Protein AF-A0A537KX13-F1 (afdb_monomer)

Radius of gyration: 12.7 Å; Cα contacts (8 Å, |Δi|>4): 51; chains: 1; bounding box: 39×19×24 Å

Sequence (59 aa):
MRLRPVAVLAEIGVVAALYAAVTMVLNPLSYGPLQLRVAEILKPLVIWEPHLIPAFVIG

Secondary structure (DSSP, 8-state):
----HHHHHHHHHHHHHHHHHHHHHTHHHHSSSS---GGGGGTTHHHH-GGGTTHHHH-

pLDDT: mean 92.5, std 7.49, range [56.22, 98.06]

Solvent-accessible surface area (backbone atoms only — not comparable to full-atom values): 3355 Å² total; per-residue (Å²): 132,90,74,55,73,68,56,52,53,52,51,25,51,53,53,9,50,49,36,37,49,47,36,59,75,39,37,74,41,36,71,35,99,67,60,56,48,72,42,58,76,58,58,66,52,35,79,81,41,63,83,40,56,60,16,69,73,80,50

Foldseek 3Di:
DDDDPVVLVVVLQVLLVVQVVQCVVCVCCCPDPNHPRPSCVSVCVCVVVVSNVVSVVND

Organism: NCBI:txid2569760

Mean predicted aligned error: 3.59 Å

InterPro domains:
  IPR010387 Queuosine precursor transporter QueT [PF06177] (9-59)
  IPR010387 Queuosine precursor transporter QueT [PTHR40044] (2-59)

Structure (mmCIF, N/CA/C/O backbone):
data_AF-A0A537KX13-F1
#
_entry.id   AF-A0A537KX13-F1
#
loop_
_atom_site.group_PDB
_atom_site.id
_atom_site.type_symbol
_atom_site.label_atom_id
_atom_site.label_alt_id
_atom_site.label_comp_id
_atom_site.label_asym_id
_atom_site.label_entity_id
_atom_site.label_seq_id
_atom_site.pdbx_PDB_ins_code
_atom_site.Cartn_x
_atom_site.Cartn_y
_atom_site.Cartn_z
_atom_site.occupancy
_atom_site.B_iso_or_equiv
_atom_site.auth_seq_id
_atom_site.auth_comp_id
_atom_site.auth_asym_id
_atom_site.auth_atom_id
_atom_site.pdbx_PDB_model_num
ATOM 1 N N . MET A 1 1 ? -20.798 5.115 8.592 1.00 56.22 1 MET A N 1
ATOM 2 C CA . MET A 1 1 ? -21.348 3.781 8.943 1.00 56.22 1 MET A CA 1
ATOM 3 C C . MET A 1 1 ? -20.347 3.084 9.854 1.00 56.22 1 MET A C 1
ATOM 5 O O . MET A 1 1 ? -19.166 3.154 9.562 1.00 56.22 1 MET A O 1
ATOM 9 N N . ARG A 1 2 ? -20.762 2.452 10.961 1.00 68.44 2 ARG A N 1
ATOM 10 C CA . ARG A 1 2 ? -19.838 1.668 11.805 1.00 68.44 2 ARG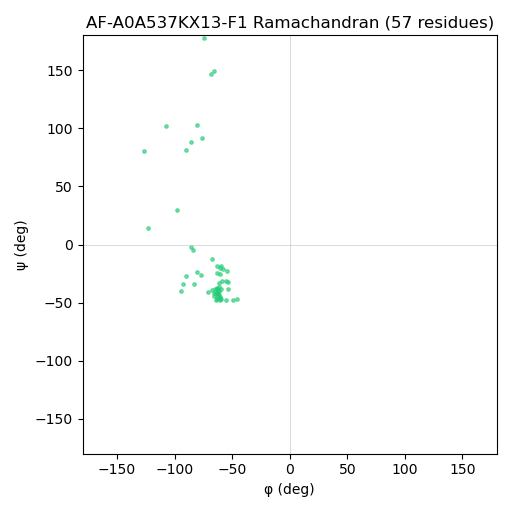 A CA 1
ATOM 11 C C . ARG A 1 2 ? -19.641 0.291 11.159 1.00 68.44 2 ARG A C 1
ATOM 13 O O . ARG A 1 2 ? -20.543 -0.541 11.226 1.00 68.44 2 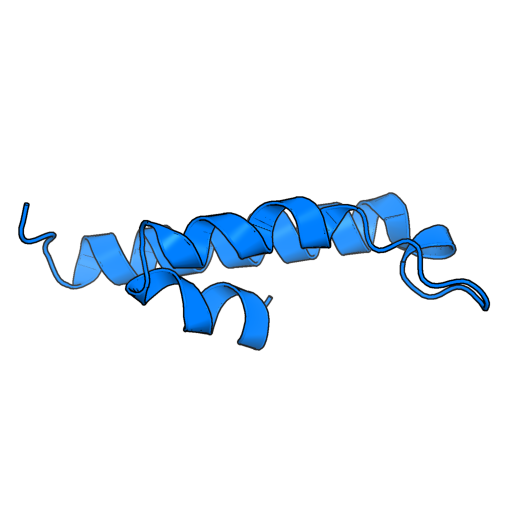ARG A O 1
ATOM 20 N N . LEU A 1 3 ? -18.507 0.073 10.495 1.00 70.19 3 LEU A N 1
ATOM 21 C CA . LEU A 1 3 ? -18.138 -1.244 9.970 1.00 70.19 3 LEU A CA 1
ATOM 22 C C . LEU A 1 3 ? -17.899 -2.227 11.127 1.00 70.19 3 LEU A C 1
ATOM 24 O O . LEU A 1 3 ? -17.489 -1.841 12.224 1.00 70.19 3 LEU A O 1
ATOM 28 N N . ARG A 1 4 ? -18.174 -3.514 10.892 1.00 90.06 4 ARG A N 1
ATOM 29 C CA . ARG A 1 4 ? -17.839 -4.576 11.853 1.00 90.06 4 ARG A CA 1
ATOM 30 C C . ARG A 1 4 ? -16.311 -4.726 11.920 1.00 90.06 4 ARG A C 1
ATOM 32 O O . ARG A 1 4 ? -15.676 -4.614 10.874 1.00 90.06 4 ARG A O 1
ATOM 39 N N . PRO A 1 5 ? -15.720 -5.063 13.082 1.00 89.94 5 PRO A N 1
ATOM 40 C CA . PRO A 1 5 ? -14.262 -5.148 13.229 1.00 89.94 5 PRO A CA 1
ATOM 41 C C . PRO A 1 5 ? -13.579 -6.052 12.191 1.00 89.94 5 PRO A C 1
ATOM 43 O O . PRO A 1 5 ? -12.531 -5.711 11.658 1.00 89.94 5 PRO A O 1
ATOM 46 N N . VAL A 1 6 ? -14.213 -7.175 11.842 1.00 94.12 6 VAL A N 1
ATOM 47 C CA . VAL A 1 6 ? -13.704 -8.111 10.825 1.00 94.12 6 VAL A CA 1
ATOM 48 C C . VAL A 1 6 ? -13.662 -7.482 9.429 1.00 94.12 6 VAL A C 1
ATOM 50 O O . VAL A 1 6 ? -12.712 -7.708 8.687 1.00 94.12 6 VAL A O 1
ATOM 53 N N . ALA A 1 7 ? -14.663 -6.671 9.075 1.00 93.75 7 ALA A N 1
ATOM 54 C CA . ALA A 1 7 ? -14.709 -5.998 7.778 1.00 93.75 7 ALA A CA 1
ATOM 55 C C . ALA A 1 7 ? -13.594 -4.950 7.654 1.00 93.75 7 ALA A C 1
ATOM 57 O O . ALA A 1 7 ? -12.955 -4.875 6.613 1.00 93.75 7 ALA A O 1
ATOM 58 N N . VAL A 1 8 ? -13.308 -4.221 8.739 1.00 94.94 8 VAL A N 1
ATOM 59 C CA . VAL A 1 8 ? -12.194 -3.259 8.799 1.00 94.94 8 VAL A CA 1
ATOM 60 C C . VAL A 1 8 ? -10.857 -3.959 8.551 1.00 94.94 8 VAL A C 1
ATOM 62 O O . VAL A 1 8 ? -10.060 -3.499 7.741 1.00 94.94 8 VAL A O 1
ATOM 65 N N . LEU A 1 9 ? -10.618 -5.101 9.204 1.00 95.69 9 LEU A N 1
ATOM 66 C CA . LEU A 1 9 ? -9.387 -5.872 9.002 1.00 95.69 9 LEU A CA 1
ATOM 67 C C . LEU A 1 9 ? -9.263 -6.412 7.573 1.00 95.69 9 LEU A C 1
ATOM 69 O O . LEU A 1 9 ? -8.178 -6.361 6.995 1.00 95.69 9 LEU A O 1
ATOM 73 N N . ALA A 1 10 ? -10.361 -6.909 7.000 1.00 96.12 10 ALA A N 1
ATOM 74 C CA . ALA A 1 10 ? -10.376 -7.380 5.619 1.00 96.12 10 ALA A CA 1
ATOM 75 C C . ALA A 1 10 ? -10.044 -6.247 4.636 1.00 96.12 10 ALA A C 1
ATOM 77 O O . ALA A 1 10 ? -9.231 -6.436 3.736 1.00 96.12 10 ALA A O 1
ATOM 78 N N . GLU A 1 11 ? -10.621 -5.062 4.837 1.00 95.69 11 GLU A N 1
ATOM 79 C CA . GLU A 1 11 ? -10.366 -3.891 4.000 1.00 95.69 11 GLU A CA 1
ATOM 80 C C . GLU A 1 11 ? -8.901 -3.437 4.080 1.00 95.69 11 GLU A C 1
ATOM 82 O O . GLU A 1 11 ? -8.255 -3.272 3.046 1.00 95.69 11 GLU A O 1
ATOM 87 N N . ILE A 1 12 ? -8.341 -3.344 5.294 1.00 97.06 12 ILE A N 1
ATOM 88 C CA . ILE A 1 12 ? -6.916 -3.046 5.513 1.00 97.06 12 ILE A CA 1
ATOM 89 C C . ILE A 1 12 ? -6.035 -4.048 4.758 1.00 97.06 12 ILE A C 1
ATOM 91 O O . ILE A 1 12 ? -5.108 -3.647 4.056 1.00 97.06 12 ILE A O 1
ATO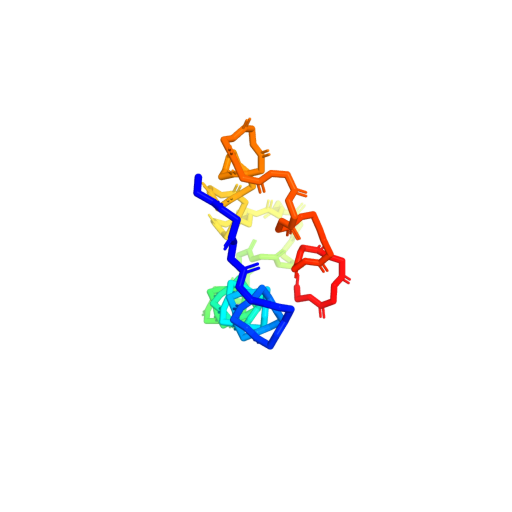M 95 N N . GLY A 1 13 ? -6.332 -5.345 4.877 1.00 97.56 13 GLY A N 1
ATOM 96 C CA . GLY A 1 13 ? -5.564 -6.401 4.218 1.00 97.56 13 GLY A CA 1
ATOM 97 C C . GLY A 1 13 ? -5.613 -6.314 2.691 1.00 97.56 13 GLY A C 1
ATOM 98 O O . GLY A 1 13 ? -4.584 -6.462 2.036 1.00 97.56 13 GLY A O 1
ATOM 99 N N . VAL A 1 14 ? -6.784 -6.026 2.116 1.00 97.62 14 VAL A N 1
ATOM 100 C CA . VAL A 1 14 ? -6.945 -5.874 0.661 1.00 97.62 14 VAL A CA 1
ATOM 101 C C . VAL A 1 14 ? -6.181 -4.656 0.143 1.00 97.62 14 VAL A C 1
ATOM 103 O O . VAL A 1 14 ? -5.479 -4.763 -0.863 1.00 97.62 14 VAL A O 1
ATOM 106 N N . VAL A 1 15 ? -6.267 -3.514 0.831 1.00 97.75 15 VAL A N 1
ATOM 107 C CA . VAL A 1 15 ? -5.551 -2.292 0.432 1.00 97.75 15 VAL A CA 1
ATOM 108 C C . VAL A 1 15 ? -4.036 -2.483 0.542 1.00 97.75 15 VAL A C 1
ATOM 110 O O . VAL A 1 15 ? -3.311 -2.107 -0.379 1.00 97.75 15 VAL A O 1
ATOM 113 N N . ALA A 1 16 ? -3.562 -3.136 1.608 1.00 98.06 16 ALA A N 1
ATOM 114 C CA . ALA A 1 16 ? -2.150 -3.472 1.784 1.00 98.06 16 ALA A CA 1
ATOM 115 C C . ALA A 1 16 ? -1.643 -4.384 0.660 1.00 98.06 16 ALA A C 1
ATOM 117 O O . ALA A 1 16 ? -0.614 -4.112 0.042 1.00 98.06 16 ALA A O 1
ATOM 118 N N . ALA A 1 17 ? -2.396 -5.443 0.346 1.00 98.06 17 ALA A N 1
ATOM 119 C CA . ALA A 1 17 ? -2.047 -6.373 -0.720 1.00 98.06 17 ALA A CA 1
ATOM 120 C C . ALA A 1 17 ? -1.995 -5.680 -2.089 1.00 98.06 17 ALA A C 1
ATOM 122 O O . ALA A 1 17 ? -1.085 -5.947 -2.870 1.00 98.06 17 ALA A O 1
ATOM 123 N N . LEU A 1 18 ? -2.929 -4.766 -2.375 1.00 97.50 18 LEU A N 1
ATOM 124 C CA . LEU A 1 18 ? -2.926 -3.990 -3.615 1.00 97.50 18 LEU A CA 1
ATOM 125 C C . LEU A 1 18 ? -1.699 -3.078 -3.708 1.00 97.50 18 LEU A C 1
ATOM 127 O O . LEU A 1 18 ? -1.024 -3.061 -4.738 1.00 97.50 18 LEU A O 1
ATOM 131 N N . TYR A 1 19 ? -1.394 -2.338 -2.640 1.00 97.31 19 TYR A N 1
ATOM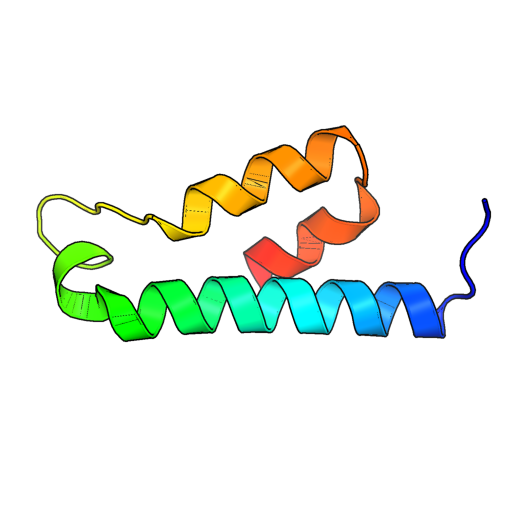 132 C CA . TYR A 1 19 ? -0.233 -1.455 -2.602 1.00 97.31 19 TYR A CA 1
ATOM 133 C C . TYR A 1 19 ? 1.076 -2.242 -2.797 1.00 97.31 19 TYR A C 1
ATOM 135 O O . TYR A 1 19 ? 1.903 -1.869 -3.638 1.00 97.31 19 TYR A O 1
ATOM 143 N N . ALA A 1 20 ? 1.229 -3.379 -2.111 1.00 96.50 20 ALA A N 1
ATOM 144 C CA . ALA A 1 20 ? 2.382 -4.261 -2.266 1.00 96.50 20 ALA A CA 1
ATOM 145 C C . ALA A 1 20 ? 2.466 -4.844 -3.687 1.00 96.50 20 ALA A C 1
ATOM 147 O O . ALA A 1 20 ? 3.526 -4.801 -4.310 1.00 96.50 20 ALA A O 1
ATOM 148 N N . ALA A 1 21 ? 1.349 -5.326 -4.242 1.00 97.06 21 ALA A N 1
ATOM 149 C CA . ALA A 1 21 ? 1.299 -5.898 -5.586 1.00 97.06 21 ALA A CA 1
ATOM 150 C C . ALA A 1 21 ? 1.706 -4.883 -6.663 1.00 97.06 21 ALA A C 1
ATOM 152 O O . ALA A 1 21 ? 2.533 -5.200 -7.516 1.00 97.06 21 ALA A O 1
ATOM 153 N N . VAL A 1 22 ? 1.192 -3.648 -6.610 1.00 95.62 22 VAL A N 1
ATOM 154 C CA . VAL A 1 22 ? 1.581 -2.585 -7.555 1.00 95.62 22 VAL A CA 1
ATOM 155 C C . VAL A 1 22 ? 3.071 -2.261 -7.424 1.00 95.62 22 VAL A C 1
ATOM 157 O O . VAL A 1 22 ? 3.766 -2.139 -8.434 1.00 95.62 22 VAL A O 1
ATOM 160 N N . THR A 1 23 ? 3.578 -2.177 -6.191 1.00 95.12 23 THR A N 1
ATOM 161 C CA . THR A 1 23 ? 5.000 -1.921 -5.914 1.00 95.12 23 THR A CA 1
ATOM 162 C C . THR A 1 23 ? 5.894 -3.041 -6.462 1.00 95.12 23 THR A C 1
ATOM 164 O O . THR A 1 23 ? 6.933 -2.766 -7.061 1.00 95.12 23 THR A O 1
ATOM 167 N N . MET A 1 24 ? 5.473 -4.302 -6.327 1.00 95.00 24 MET A N 1
ATOM 168 C CA . MET A 1 24 ? 6.191 -5.471 -6.844 1.00 95.00 24 MET A CA 1
ATOM 169 C C . MET A 1 24 ? 6.139 -5.582 -8.372 1.00 95.00 24 MET A C 1
ATOM 171 O O . MET A 1 24 ? 7.151 -5.887 -8.999 1.00 95.00 24 MET A O 1
ATOM 175 N N . VAL A 1 25 ? 4.992 -5.310 -9.001 1.00 96.06 25 VAL A N 1
ATOM 176 C CA . VAL A 1 25 ? 4.868 -5.322 -10.472 1.00 96.06 25 VAL A CA 1
ATOM 177 C C . VAL A 1 25 ? 5.755 -4.245 -11.096 1.00 96.06 25 VAL A C 1
ATOM 179 O O . VAL A 1 25 ? 6.391 -4.472 -12.123 1.00 96.06 25 VAL A O 1
ATOM 182 N N . LEU A 1 26 ? 5.854 -3.086 -10.444 1.00 93.44 26 LEU A N 1
ATOM 183 C CA . LEU A 1 26 ? 6.694 -1.970 -10.869 1.00 93.44 26 LEU A CA 1
ATOM 184 C C . LEU A 1 26 ? 8.039 -1.941 -10.127 1.00 93.44 26 LEU A C 1
ATOM 186 O O . LEU A 1 26 ? 8.599 -0.863 -9.932 1.00 93.44 26 LEU A O 1
ATOM 190 N N . ASN A 1 27 ? 8.569 -3.099 -9.714 1.00 89.75 27 ASN A N 1
ATOM 191 C CA . ASN A 1 27 ? 9.772 -3.213 -8.880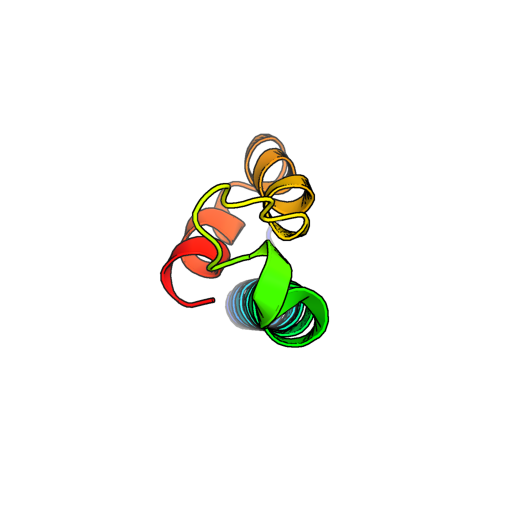 1.00 89.75 27 ASN A CA 1
ATOM 192 C C . ASN A 1 27 ? 10.973 -2.376 -9.394 1.00 89.75 27 ASN A C 1
ATOM 194 O O . ASN A 1 27 ? 11.508 -1.584 -8.616 1.00 89.75 27 ASN A O 1
ATOM 198 N N . PRO A 1 28 ? 11.361 -2.409 -10.689 1.00 87.62 28 PRO A N 1
ATOM 199 C CA . PRO A 1 28 ? 12.497 -1.612 -11.172 1.00 87.62 28 PRO A CA 1
ATOM 200 C C . PRO A 1 28 ? 12.312 -0.093 -11.016 1.00 87.62 28 PRO A C 1
ATOM 202 O O . PRO A 1 28 ? 13.279 0.623 -10.775 1.00 87.62 28 PRO A O 1
ATOM 205 N N . LEU A 1 29 ? 11.074 0.400 -11.136 1.00 91.38 29 LEU A N 1
ATOM 206 C CA . LEU A 1 29 ? 10.733 1.817 -10.958 1.00 91.38 29 LEU A CA 1
ATOM 207 C C . LEU A 1 29 ? 10.533 2.176 -9.480 1.00 91.3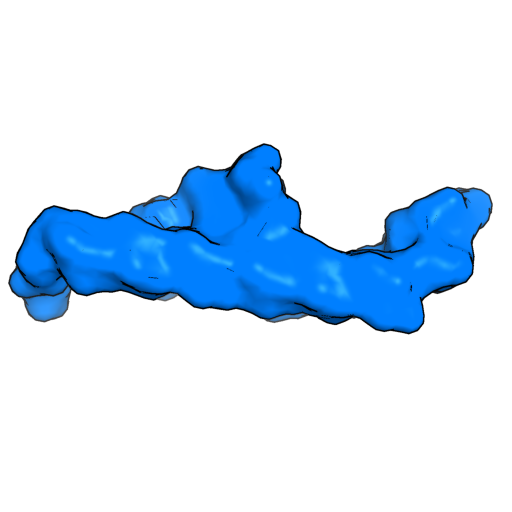8 29 LEU A C 1
ATOM 209 O O . LEU A 1 29 ? 10.874 3.276 -9.052 1.00 91.38 29 LEU A O 1
ATOM 213 N N . SER A 1 30 ? 10.007 1.240 -8.693 1.00 91.44 30 SER A N 1
ATOM 214 C CA . SER A 1 30 ? 9.654 1.451 -7.287 1.00 91.44 30 SER A CA 1
ATOM 215 C C . SER A 1 30 ? 10.866 1.451 -6.354 1.00 91.44 30 SER A C 1
ATOM 217 O O . SER A 1 30 ? 10.809 2.087 -5.303 1.00 91.44 30 SER A O 1
ATOM 219 N N . TYR A 1 31 ? 11.955 0.771 -6.733 1.00 90.75 31 TYR A N 1
ATOM 220 C CA . TYR A 1 31 ? 13.188 0.657 -5.936 1.00 90.75 31 TYR A CA 1
ATOM 221 C C . TYR A 1 31 ? 14.442 1.148 -6.677 1.00 90.75 31 TYR A C 1
ATOM 223 O O . TYR A 1 31 ? 15.566 0.869 -6.259 1.00 90.75 31 TYR A O 1
ATOM 231 N N . GLY A 1 32 ? 14.261 1.874 -7.783 1.00 87.00 32 GLY A N 1
ATOM 232 C CA . GLY A 1 32 ? 15.357 2.466 -8.543 1.00 87.00 32 GLY A CA 1
ATOM 233 C C . GLY A 1 32 ? 15.984 3.693 -7.860 1.00 87.00 32 GLY A C 1
ATOM 234 O O . GLY A 1 32 ? 15.500 4.156 -6.825 1.00 87.00 32 GLY A O 1
ATOM 235 N N . PRO A 1 33 ? 17.039 4.278 -8.462 1.00 88.44 33 PRO A N 1
ATOM 236 C CA . PRO A 1 33 ? 17.671 5.510 -7.972 1.00 88.44 33 PRO A CA 1
ATOM 237 C C . PRO A 1 33 ? 16.697 6.694 -7.898 1.00 88.44 33 PRO A C 1
ATOM 239 O O . PRO A 1 33 ? 16.814 7.550 -7.026 1.00 88.44 33 PRO A O 1
ATOM 242 N N . LEU A 1 34 ? 15.716 6.714 -8.806 1.00 88.50 34 LEU A N 1
ATOM 243 C CA . LEU A 1 34 ? 14.531 7.557 -8.736 1.00 88.50 34 LEU A CA 1
ATOM 244 C C . LEU A 1 34 ? 13.339 6.657 -8.383 1.00 88.50 34 LEU A C 1
ATOM 246 O O . LEU A 1 34 ? 12.840 5.937 -9.245 1.00 88.50 34 LEU A O 1
ATOM 250 N N . GLN A 1 35 ? 12.912 6.673 -7.119 1.00 87.75 35 GLN A N 1
ATOM 251 C CA . GLN A 1 35 ? 11.813 5.831 -6.636 1.00 87.75 35 GLN A CA 1
ATOM 252 C C . GLN A 1 35 ? 10.464 6.393 -7.086 1.00 87.75 35 GLN A C 1
ATOM 254 O O . GLN A 1 35 ? 9.845 7.215 -6.409 1.00 87.75 35 GLN A O 1
ATOM 259 N N . LEU A 1 36 ? 9.994 5.933 -8.240 1.00 89.00 36 LEU A N 1
ATOM 260 C CA . LEU A 1 36 ? 8.665 6.244 -8.748 1.00 89.00 36 LEU A CA 1
ATOM 261 C C . LEU A 1 36 ? 7.684 5.186 -8.253 1.00 89.00 36 LEU A C 1
ATOM 263 O O . LEU A 1 36 ? 7.343 4.234 -8.957 1.00 89.00 36 LEU A O 1
ATOM 267 N N . ARG A 1 37 ? 7.226 5.351 -7.010 1.00 90.31 37 ARG A N 1
ATOM 268 C CA . ARG A 1 37 ? 6.261 4.436 -6.404 1.00 90.31 37 ARG A CA 1
ATOM 269 C C . ARG A 1 37 ? 4.839 4.845 -6.771 1.00 90.31 37 ARG A C 1
ATOM 271 O O . ARG A 1 37 ? 4.172 5.573 -6.046 1.00 90.31 37 ARG A O 1
ATOM 278 N N . VAL A 1 38 ? 4.358 4.330 -7.900 1.00 93.69 38 VAL A N 1
ATOM 279 C CA . VAL A 1 38 ? 2.983 4.569 -8.380 1.00 93.69 38 VAL A CA 1
ATOM 280 C C . VAL A 1 38 ? 1.935 4.170 -7.332 1.00 93.69 38 VAL A C 1
ATOM 282 O O . VAL A 1 38 ? 0.900 4.821 -7.225 1.00 93.69 38 VAL A O 1
ATOM 285 N N . ALA A 1 39 ? 2.227 3.162 -6.503 1.00 95.75 39 ALA A N 1
ATOM 286 C CA . ALA A 1 39 ? 1.353 2.719 -5.416 1.00 95.75 39 ALA A CA 1
ATOM 287 C C . ALA A 1 39 ? 1.025 3.825 -4.386 1.00 95.75 39 ALA A C 1
ATOM 289 O O . ALA A 1 39 ? -0.006 3.757 -3.722 1.00 95.75 39 ALA A O 1
ATOM 290 N N . GLU A 1 40 ? 1.835 4.887 -4.29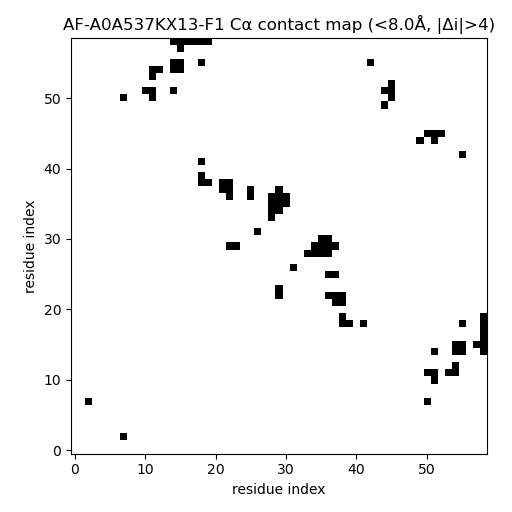1 1.00 95.00 40 GLU A N 1
ATOM 291 C CA . GLU A 1 40 ? 1.592 6.043 -3.415 1.00 95.00 40 GLU A CA 1
ATOM 292 C C . GLU A 1 40 ? 0.284 6.783 -3.734 1.00 95.00 40 GLU A C 1
ATOM 294 O O . GLU A 1 40 ? -0.276 7.437 -2.855 1.00 95.00 40 GLU A O 1
ATOM 299 N N . ILE A 1 41 ? -0.265 6.621 -4.946 1.00 95.62 41 ILE A N 1
ATOM 300 C CA . ILE A 1 41 ? -1.579 7.169 -5.322 1.00 95.62 41 ILE A CA 1
ATOM 301 C C . ILE A 1 41 ? -2.723 6.640 -4.441 1.00 95.62 41 ILE A C 1
ATOM 303 O O . ILE A 1 41 ? -3.790 7.245 -4.390 1.00 95.62 41 ILE A O 1
ATOM 307 N N . LEU A 1 42 ? -2.505 5.527 -3.735 1.00 95.81 42 LEU A N 1
ATOM 308 C CA . LEU A 1 42 ? -3.467 4.937 -2.809 1.00 95.81 42 LEU A CA 1
ATOM 309 C C . LEU A 1 42 ? -3.472 5.631 -1.436 1.00 95.81 42 LEU A C 1
ATOM 311 O O . LEU A 1 42 ? -4.487 5.588 -0.747 1.00 95.81 42 LEU A O 1
ATOM 315 N N . LYS A 1 43 ? -2.389 6.309 -1.028 1.00 95.25 43 LYS A N 1
ATOM 316 C CA . LYS A 1 43 ? -2.287 6.932 0.307 1.00 95.25 43 LYS A CA 1
ATOM 317 C C . LYS A 1 43 ? -3.326 8.017 0.603 1.00 95.25 43 LYS A C 1
ATOM 319 O O . LYS A 1 43 ? -3.795 8.057 1.740 1.00 95.25 43 LYS A O 1
ATOM 324 N N . PRO A 1 44 ? -3.742 8.873 -0.354 1.00 96.62 44 PRO A N 1
ATOM 325 C CA . PRO A 1 44 ? -4.813 9.840 -0.122 1.00 96.62 44 PRO A CA 1
ATOM 326 C C . PRO A 1 44 ? -6.116 9.215 0.382 1.00 96.62 44 PRO A C 1
ATOM 328 O O . PRO A 1 44 ? -6.880 9.904 1.047 1.00 96.62 44 PRO A O 1
ATOM 331 N N . LEU A 1 45 ? -6.357 7.920 0.142 1.00 95.31 45 LEU A N 1
ATOM 332 C CA . LEU A 1 45 ? -7.533 7.208 0.650 1.00 95.31 45 LEU A CA 1
ATOM 333 C C . LEU A 1 45 ? -7.695 7.346 2.176 1.00 95.31 45 LEU A C 1
ATOM 335 O O . LEU A 1 45 ? -8.813 7.459 2.673 1.00 95.31 45 LEU A O 1
ATOM 339 N N . VAL A 1 46 ? -6.580 7.445 2.905 1.00 95.81 46 VAL A N 1
ATOM 340 C CA . VAL A 1 46 ? -6.536 7.641 4.364 1.00 95.81 46 VAL A CA 1
ATOM 341 C C . VAL A 1 46 ? -7.214 8.936 4.819 1.00 95.81 46 VAL A C 1
ATOM 343 O O . VAL A 1 46 ? -7.677 9.017 5.954 1.00 95.81 46 VAL A O 1
ATOM 346 N N . ILE A 1 47 ? -7.293 9.952 3.954 1.00 96.81 47 ILE A N 1
ATOM 347 C CA . ILE A 1 47 ? -7.952 11.228 4.269 1.00 96.81 47 ILE A CA 1
ATOM 348 C C . ILE A 1 47 ? -9.447 11.007 4.525 1.00 96.81 47 ILE A C 1
ATOM 350 O O . ILE A 1 47 ? -10.020 11.640 5.411 1.00 96.81 47 ILE A O 1
ATOM 354 N N . TRP A 1 48 ? -10.071 10.107 3.763 1.00 95.38 48 TRP A N 1
ATOM 355 C CA . TRP A 1 48 ? -11.491 9.781 3.900 1.00 95.38 48 TRP A CA 1
ATOM 356 C C . TRP A 1 48 ? -11.728 8.594 4.829 1.00 95.38 48 TRP A C 1
ATOM 358 O O . TRP A 1 48 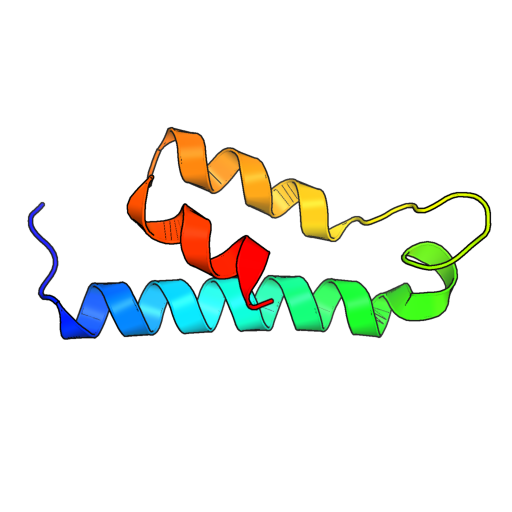? -12.711 8.599 5.564 1.00 95.38 48 TRP A O 1
ATOM 368 N N . GLU A 1 49 ? -10.814 7.622 4.834 1.00 94.31 49 GLU A N 1
ATOM 369 C CA . GLU A 1 49 ? -10.926 6.381 5.604 1.00 94.31 49 GLU A CA 1
ATOM 370 C C . GLU A 1 49 ? -9.675 6.162 6.483 1.00 94.31 49 GLU A C 1
ATOM 372 O O . GLU A 1 49 ? -8.765 5.399 6.130 1.00 94.31 49 GLU A O 1
ATOM 377 N N . PRO A 1 50 ? -9.591 6.824 7.659 1.00 95.00 50 PRO A N 1
ATOM 378 C CA . PRO A 1 50 ? -8.394 6.802 8.503 1.00 95.00 50 PRO A CA 1
ATOM 379 C C . PRO A 1 50 ? -8.017 5.421 9.052 1.00 95.00 50 PRO A C 1
ATOM 381 O O . PRO A 1 50 ? -6.876 5.212 9.463 1.00 95.00 50 PRO A O 1
ATOM 384 N N . HIS A 1 51 ? -8.936 4.450 9.072 1.00 94.31 51 HIS A N 1
ATOM 385 C CA . HIS A 1 51 ? -8.617 3.084 9.504 1.00 94.31 51 HIS A CA 1
ATOM 386 C C . HIS A 1 51 ? -7.670 2.355 8.549 1.00 94.31 51 HIS A C 1
ATOM 388 O O . HIS A 1 51 ? -7.132 1.323 8.935 1.00 94.31 51 HIS A O 1
ATOM 394 N N . LEU A 1 52 ? -7.429 2.883 7.344 1.00 96.62 52 LEU A N 1
ATOM 395 C CA . LEU A 1 52 ? -6.530 2.292 6.352 1.00 96.62 52 LEU A CA 1
ATOM 396 C C . LEU A 1 52 ? -5.053 2.656 6.547 1.00 96.62 52 LEU A C 1
ATOM 398 O O . LEU A 1 52 ? -4.209 2.091 5.861 1.00 96.62 52 LEU A O 1
ATOM 402 N N . ILE A 1 53 ? -4.705 3.529 7.503 1.00 96.25 53 ILE A N 1
ATOM 403 C CA . ILE A 1 53 ? -3.301 3.850 7.842 1.00 96.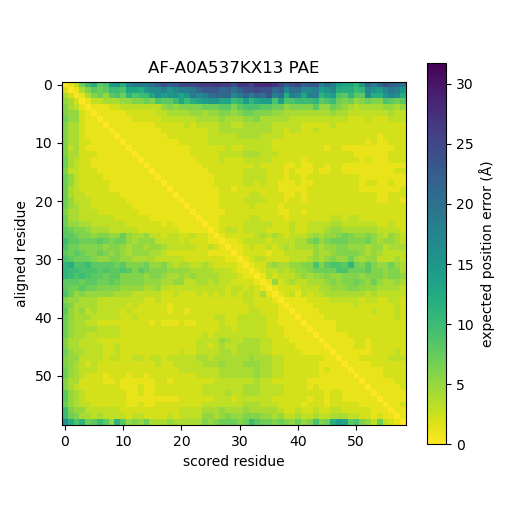25 53 ILE A CA 1
ATOM 404 C C . ILE A 1 53 ? -2.418 2.594 7.977 1.00 96.25 53 ILE A C 1
ATOM 406 O O . ILE A 1 53 ? -1.341 2.575 7.378 1.00 96.25 53 ILE A O 1
ATOM 410 N N . PRO A 1 54 ? -2.834 1.529 8.700 1.00 96.75 54 PRO A N 1
ATOM 411 C CA . PRO A 1 54 ? -2.000 0.346 8.882 1.00 96.75 54 PRO A CA 1
ATOM 412 C C . PRO A 1 54 ? -1.693 -0.385 7.572 1.00 96.75 54 PRO A C 1
ATOM 414 O O . PRO A 1 54 ? -0.664 -1.049 7.495 1.00 96.75 54 PRO A O 1
ATOM 417 N N . ALA A 1 55 ? -2.542 -0.247 6.544 1.00 96.75 55 ALA A N 1
ATOM 418 C CA . ALA A 1 55 ? -2.364 -0.924 5.264 1.00 96.75 55 ALA A CA 1
ATOM 419 C C . ALA A 1 55 ? -1.042 -0.536 4.587 1.00 96.75 55 ALA A C 1
ATOM 421 O O . ALA A 1 55 ? -0.367 -1.403 4.052 1.00 96.75 55 ALA A O 1
ATOM 422 N N . PHE A 1 56 ? -0.645 0.736 4.692 1.00 95.00 56 PHE A N 1
ATOM 423 C CA . PHE A 1 56 ? 0.586 1.285 4.103 1.00 95.00 56 PHE A CA 1
ATOM 424 C C . PHE A 1 56 ? 1.833 1.100 4.982 1.00 95.00 56 PHE A C 1
ATOM 426 O O . PHE A 1 56 ? 2.922 1.553 4.626 1.00 95.00 56 PHE A O 1
ATOM 433 N N . VAL A 1 57 ? 1.661 0.522 6.176 1.00 94.19 57 VAL A N 1
ATOM 434 C CA . VAL A 1 57 ? 2.760 0.137 7.075 1.00 94.19 57 VAL A CA 1
ATOM 435 C C . VAL A 1 57 ? 3.136 -1.324 6.846 1.00 94.19 57 VAL A C 1
ATOM 437 O O . VAL A 1 57 ? 4.315 -1.664 6.878 1.00 94.19 57 VAL A O 1
ATOM 440 N N . ILE A 1 58 ? 2.133 -2.186 6.644 1.00 93.56 58 ILE A N 1
ATOM 441 C CA . ILE A 1 58 ? 2.322 -3.631 6.448 1.00 93.56 58 ILE A CA 1
ATOM 442 C C . ILE A 1 58 ? 2.505 -4.027 4.978 1.00 93.56 58 ILE A C 1
ATOM 444 O O . ILE A 1 58 ? 3.116 -5.061 4.714 1.00 93.56 58 ILE A O 1
ATOM 448 N N . GLY A 1 59 ? 1.948 -3.243 4.051 1.00 77.06 59 GLY A N 1
ATOM 449 C CA . GLY A 1 59 ? 2.054 -3.409 2.603 1.00 77.06 59 GLY A CA 1
ATOM 450 C C . GLY A 1 59 ? 2.776 -2.230 1.996 1.00 77.06 59 GLY A C 1
ATOM 451 O O . GLY A 1 59 ? 2.411 -1.085 2.349 1.00 77.06 59 GLY A O 1
#